Protein AF-A0A821L9V2-F1 (afdb_monomer_lite)

InterPro domains:
  IPR015943 WD40/YVTN repeat-like-containing domain superfamily [G3DSA:2.130.10.10] (1-122)
  IPR036322 WD40-repeat-containing domain superfamily [SSF50978] (2-119)
  IPR045162 Serine/threonine-protein kinase Vps15-like [PTHR17583] (13-121)

Secondary structure (DSSP, 8-state):
--EEEEEEE-SSS-EEEEEETTSEEEEEETT-SSS-TT--SEEEE--HHHH--EEEEEEEE-SS-EEEEEEETTSEEEEEETTSSSEEEEEE--GGG--EEEEEE-TTSS-EEEEETTS-B-

Sequence (122 aa):
SSIQGLAFTSDNGLNLASLSENGQLNIYDLNSPTTDIRESFYHFKMNVDDVGVPVDLKYFNTGSQDILALATSQGLIVGIDTRCSTPVFRFKNDLNHRLITALEVDELQSWLAVGTGSGFID

pLDDT: mean 88.08, std 8.48, range [55.16, 97.12]

Foldseek 3Di:
DAWQEWEFWPPPATKIWTAGQQQKIFIFGPPPPPPCSPDGPDIAGDRCVVFNGWHYWYWADPVPFTWIWTAHQQQWIWIDTRVDRDTPDIDGDDCVLPGFRDKDADNNRPDIWTQHPNRDID

Radius of gyration: 14.35 Å; chains: 1; bounding box: 33×24×45 Å

Structure (mmCIF, N/CA/C/O backbone):
data_AF-A0A821L9V2-F1
#
_entry.id   AF-A0A821L9V2-F1
#
loop_
_atom_site.group_PDB
_atom_site.id
_atom_site.type_symbol
_atom_site.label_atom_id
_atom_site.label_alt_id
_atom_site.label_comp_id
_atom_site.label_asym_id
_atom_site.label_entity_id
_atom_site.label_seq_id
_atom_site.pdbx_PDB_ins_code
_atom_site.Cartn_x
_atom_site.Cartn_y
_atom_site.Cartn_z
_atom_site.occupancy
_atom_site.B_iso_or_equiv
_atom_site.auth_seq_id
_atom_site.auth_comp_id
_atom_site.auth_asym_id
_atom_site.auth_atom_id
_atom_site.pdbx_PDB_model_num
ATOM 1 N N . SER A 1 1 ? 14.079 2.717 7.156 1.00 83.69 1 SER A N 1
ATOM 2 C CA . SER A 1 1 ? 13.639 2.364 5.790 1.00 83.69 1 SER A CA 1
ATOM 3 C C . SER A 1 1 ? 12.793 3.515 5.273 1.00 83.69 1 SER A C 1
ATOM 5 O O . SER A 1 1 ? 12.131 4.133 6.102 1.00 83.69 1 SER A O 1
ATOM 7 N N . SER A 1 2 ? 12.883 3.867 3.985 1.00 94.19 2 SER A N 1
ATOM 8 C CA . SER A 1 2 ? 12.102 4.976 3.415 1.00 94.19 2 SER A CA 1
ATOM 9 C C . SER A 1 2 ? 10.606 4.656 3.441 1.00 94.19 2 SER A C 1
ATOM 11 O O . SER A 1 2 ? 10.232 3.491 3.306 1.00 94.19 2 SER A O 1
ATOM 13 N N . ILE A 1 3 ? 9.755 5.667 3.613 1.00 95.81 3 ILE A N 1
ATOM 14 C CA . ILE A 1 3 ? 8.303 5.514 3.466 1.00 95.81 3 ILE A CA 1
ATOM 15 C C . ILE A 1 3 ? 7.963 5.607 1.978 1.00 95.81 3 ILE A C 1
ATOM 17 O O . ILE A 1 3 ? 8.420 6.527 1.306 1.00 95.81 3 ILE A O 1
ATOM 21 N N . GLN A 1 4 ? 7.207 4.630 1.483 1.00 95.62 4 GLN A N 1
ATOM 22 C CA . GLN A 1 4 ? 6.763 4.525 0.090 1.00 95.62 4 GLN A CA 1
ATOM 23 C C . GLN A 1 4 ? 5.289 4.912 -0.065 1.00 95.62 4 GLN A C 1
ATOM 25 O O . GLN A 1 4 ? 4.908 5.453 -1.092 1.00 95.62 4 GLN A O 1
ATOM 30 N N . GLY A 1 5 ? 4.466 4.692 0.965 1.00 95.69 5 GLY A N 1
ATOM 31 C CA . GLY A 1 5 ? 3.045 5.025 0.927 1.00 95.69 5 GLY A CA 1
ATOM 32 C C . GLY A 1 5 ? 2.520 5.531 2.265 1.00 95.69 5 GLY A C 1
ATOM 33 O O . GLY A 1 5 ? 2.971 5.098 3.329 1.00 95.69 5 GLY A O 1
ATOM 34 N N . LEU A 1 6 ? 1.556 6.446 2.193 1.00 96.12 6 LEU A N 1
ATOM 35 C CA . LEU A 1 6 ? 0.789 6.964 3.322 1.00 96.12 6 LEU A CA 1
ATOM 36 C C . LEU A 1 6 ? -0.683 7.024 2.925 1.00 96.12 6 LEU A C 1
ATOM 38 O O . LEU A 1 6 ? -1.005 7.525 1.851 1.00 96.12 6 LEU A O 1
ATOM 42 N N . ALA A 1 7 ? -1.569 6.557 3.798 1.00 94.75 7 ALA A N 1
ATOM 43 C CA . ALA A 1 7 ? -3.006 6.630 3.571 1.00 94.75 7 ALA A CA 1
ATOM 44 C C . ALA A 1 7 ? -3.738 6.898 4.886 1.00 94.75 7 ALA A C 1
ATOM 46 O O . ALA A 1 7 ? -3.420 6.292 5.909 1.00 94.75 7 ALA A O 1
ATOM 47 N N . PHE A 1 8 ? -4.726 7.791 4.864 1.00 92.69 8 PHE A N 1
ATOM 48 C CA . PHE A 1 8 ?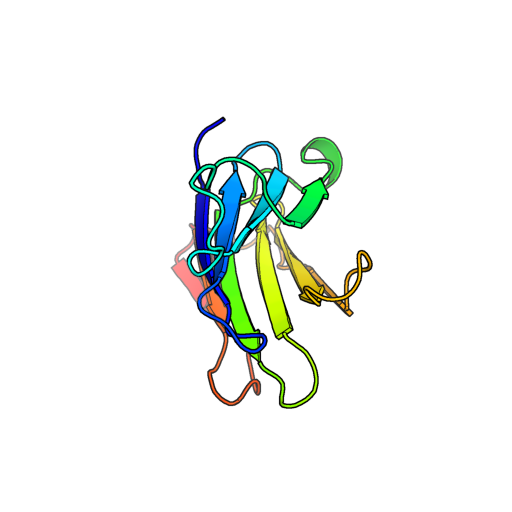 -5.684 7.872 5.963 1.00 92.69 8 PHE A CA 1
ATOM 49 C C . PHE A 1 8 ? -6.643 6.686 5.885 1.00 92.69 8 PHE A C 1
ATOM 51 O O . PHE A 1 8 ? -7.026 6.275 4.794 1.00 92.69 8 PHE A O 1
ATOM 58 N N . THR A 1 9 ? -7.032 6.156 7.040 1.00 88.88 9 THR A N 1
ATOM 59 C CA . THR A 1 9 ? -8.032 5.088 7.178 1.00 88.88 9 THR A CA 1
ATOM 60 C C . THR A 1 9 ? -9.118 5.558 8.142 1.00 88.88 9 THR A C 1
ATOM 62 O O . THR A 1 9 ? -8.827 6.374 9.021 1.00 88.88 9 THR A O 1
ATOM 65 N N . SER A 1 10 ? -10.360 5.102 7.966 1.00 76.00 10 SER A N 1
ATOM 66 C CA . SER A 1 10 ? -11.521 5.662 8.672 1.00 76.00 10 SER A CA 1
ATOM 67 C C . SER A 1 10 ? -12.304 4.662 9.525 1.00 76.00 10 SER A C 1
ATOM 69 O O . SER A 1 10 ? -13.513 4.835 9.678 1.00 76.00 10 SER A O 1
ATOM 71 N N . ASP A 1 11 ? -11.672 3.634 10.104 1.00 65.25 11 ASP A N 1
ATOM 72 C CA . ASP A 1 11 ? -12.378 2.733 11.028 1.00 65.25 11 ASP A CA 1
ATOM 73 C C . ASP A 1 11 ? -12.717 3.462 12.347 1.00 65.25 11 ASP A C 1
ATOM 75 O O . ASP A 1 11 ? -12.007 3.424 13.344 1.00 65.25 11 ASP A O 1
ATOM 79 N N . ASN A 1 12 ? -13.836 4.190 12.360 1.00 62.03 12 ASN A N 1
ATOM 80 C CA . ASN A 1 12 ? -14.349 4.912 13.531 1.00 62.03 12 ASN A CA 1
ATOM 81 C C . ASN A 1 12 ? -13.376 5.944 14.159 1.00 62.03 12 ASN A C 1
ATOM 83 O O . ASN A 1 12 ? -13.587 6.364 15.298 1.00 62.03 12 ASN A O 1
ATOM 87 N N . GLY A 1 13 ? -12.348 6.395 13.430 1.00 72.88 13 GLY A N 1
ATOM 88 C CA . GLY A 1 13 ? -11.318 7.316 13.918 1.00 72.88 13 GLY A CA 1
ATOM 89 C C . GLY A 1 13 ? -10.472 7.935 12.800 1.00 72.88 13 GLY A C 1
ATOM 90 O O . GLY A 1 13 ? -10.676 7.650 11.621 1.00 72.88 13 GLY A O 1
ATOM 91 N N . LEU A 1 14 ? -9.538 8.819 13.173 1.00 85.56 14 LEU A N 1
ATOM 92 C CA . LEU A 1 14 ? -8.537 9.381 12.266 1.00 85.56 14 LEU A CA 1
ATOM 93 C C . LEU A 1 14 ? -7.253 8.567 12.413 1.00 85.56 14 LEU A C 1
ATOM 95 O O . LEU A 1 14 ? -6.448 8.814 13.308 1.00 85.56 14 LEU A O 1
ATOM 99 N N . ASN A 1 15 ? -7.073 7.611 11.512 1.00 90.94 15 ASN A N 1
ATOM 100 C CA . ASN A 1 15 ? -5.947 6.692 11.545 1.00 90.94 15 ASN A CA 1
ATOM 101 C C . ASN A 1 15 ? -5.039 6.931 10.336 1.00 90.94 15 ASN A C 1
ATOM 103 O O . ASN A 1 15 ? -5.520 7.228 9.241 1.00 90.94 15 ASN A O 1
ATOM 107 N N . LEU A 1 16 ? -3.726 6.802 10.525 1.00 93.19 16 LEU A N 1
ATOM 108 C CA . LEU A 1 16 ? -2.730 6.953 9.464 1.00 93.19 16 LEU A CA 1
ATOM 109 C C . LEU A 1 16 ? -1.998 5.632 9.252 1.00 93.19 16 LEU A C 1
ATOM 111 O O . LEU A 1 16 ? -1.337 5.131 10.157 1.00 93.19 16 LEU A O 1
ATOM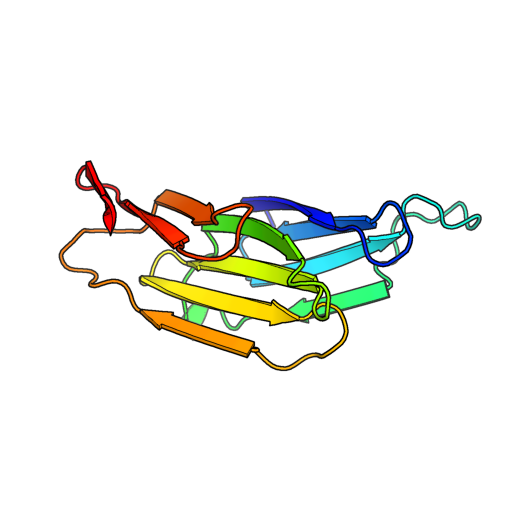 115 N N . ALA A 1 17 ? -2.085 5.089 8.045 1.00 95.00 17 ALA A N 1
ATOM 116 C CA . ALA A 1 17 ? -1.297 3.951 7.611 1.00 95.00 17 ALA A CA 1
ATOM 117 C C . ALA A 1 17 ? 0.009 4.424 6.964 1.00 95.00 17 ALA A C 1
ATOM 119 O O . ALA A 1 17 ? 0.013 5.379 6.182 1.00 95.00 17 ALA A O 1
ATOM 120 N N . SER A 1 18 ? 1.111 3.733 7.255 1.00 95.88 18 SER A N 1
ATOM 121 C CA . SER A 1 18 ? 2.394 3.926 6.582 1.00 95.88 18 SER A CA 1
ATOM 122 C C . SER A 1 18 ? 2.936 2.616 6.036 1.00 95.88 18 SER A C 1
ATOM 124 O O . SER A 1 18 ? 2.929 1.592 6.716 1.00 95.88 18 SER A O 1
ATOM 126 N N . LEU A 1 19 ? 3.431 2.660 4.802 1.00 97.12 19 LEU A N 1
ATOM 127 C CA . LEU A 1 19 ? 4.078 1.545 4.130 1.00 97.12 19 LEU A CA 1
ATOM 128 C C . LEU A 1 19 ? 5.517 1.930 3.827 1.00 97.12 19 LEU A C 1
ATOM 130 O O . LEU A 1 19 ? 5.775 2.911 3.133 1.00 97.12 19 LEU A O 1
ATOM 134 N N . SER A 1 20 ? 6.461 1.164 4.354 1.00 96.69 20 SER A N 1
ATOM 135 C CA . SER A 1 20 ? 7.887 1.397 4.130 1.00 96.69 20 SER A CA 1
ATOM 136 C C . SER A 1 20 ? 8.473 0.445 3.095 1.00 96.69 20 SER A C 1
ATOM 138 O O . SER A 1 20 ? 7.959 -0.647 2.872 1.00 96.69 20 SER A O 1
ATOM 140 N N . GLU A 1 21 ? 9.592 0.842 2.498 1.00 96.06 21 GLU A N 1
ATOM 141 C CA . GLU A 1 21 ? 10.301 0.123 1.433 1.00 96.06 21 GLU A CA 1
ATOM 142 C C . GLU A 1 21 ? 10.652 -1.323 1.802 1.00 96.06 21 GLU A C 1
ATOM 144 O O . GLU A 1 21 ? 10.669 -2.211 0.959 1.00 96.06 21 GLU A O 1
ATOM 149 N N . ASN A 1 22 ? 10.887 -1.588 3.088 1.00 96.12 22 ASN A N 1
ATOM 150 C CA . ASN A 1 22 ? 11.168 -2.935 3.567 1.00 96.12 22 ASN A CA 1
ATOM 151 C C . ASN A 1 22 ? 9.902 -3.814 3.686 1.00 96.12 22 ASN A C 1
ATOM 153 O O . ASN A 1 22 ? 9.991 -4.916 4.222 1.00 96.12 22 ASN A O 1
ATOM 157 N N . GLY A 1 23 ? 8.728 -3.336 3.270 1.00 95.00 23 GLY A N 1
ATOM 158 C CA . GLY A 1 23 ? 7.456 -4.058 3.324 1.00 95.00 23 GLY A CA 1
ATOM 159 C C . GLY A 1 23 ? 6.752 -4.026 4.678 1.00 95.00 23 GLY A C 1
ATOM 160 O O . GLY A 1 23 ? 5.853 -4.830 4.908 1.00 95.00 23 GLY A O 1
ATOM 161 N N . GLN A 1 24 ? 7.168 -3.154 5.598 1.00 95.44 24 GLN A N 1
ATOM 162 C CA . GLN A 1 24 ? 6.458 -2.944 6.859 1.00 95.44 24 GLN A CA 1
ATOM 163 C C . GLN A 1 24 ? 5.296 -1.969 6.655 1.00 95.44 24 GLN A C 1
ATOM 165 O O . GLN A 1 24 ? 5.525 -0.834 6.232 1.00 95.44 24 GLN A O 1
ATOM 170 N N . LEU A 1 25 ? 4.094 -2.433 6.991 1.00 94.94 25 LEU A N 1
ATOM 171 C CA . LEU A 1 25 ? 2.852 -1.678 7.070 1.00 94.94 25 LEU A CA 1
ATOM 172 C C . LEU A 1 25 ? 2.487 -1.479 8.544 1.00 94.94 25 LEU A C 1
ATOM 174 O O . LEU A 1 25 ? 2.336 -2.454 9.280 1.00 94.94 25 LEU A O 1
ATOM 178 N N . ASN A 1 26 ? 2.340 -0.229 8.966 1.00 94.19 26 ASN A N 1
ATOM 179 C CA . ASN A 1 26 ? 1.920 0.128 10.319 1.00 94.19 26 ASN A CA 1
ATOM 180 C C . ASN A 1 26 ? 0.690 1.040 10.253 1.00 94.19 26 ASN A C 1
ATOM 182 O O . ASN A 1 26 ? 0.592 1.845 9.328 1.00 94.19 26 ASN A O 1
ATOM 186 N N . ILE A 1 27 ? -0.205 0.959 11.241 1.00 92.94 27 ILE A N 1
ATOM 187 C CA . ILE A 1 27 ? -1.328 1.903 11.385 1.00 92.94 27 ILE A CA 1
ATOM 188 C C . ILE A 1 27 ? -1.264 2.568 12.757 1.00 92.94 27 ILE A C 1
ATOM 190 O O . ILE A 1 27 ? -1.109 1.893 13.777 1.00 92.94 27 ILE A O 1
ATOM 194 N N . TYR A 1 28 ? -1.363 3.893 12.758 1.00 91.31 28 TYR A N 1
ATOM 195 C CA . TYR A 1 28 ? -1.280 4.750 13.934 1.00 91.31 28 TYR A CA 1
ATOM 196 C C . TYR A 1 28 ? -2.633 5.403 14.192 1.00 91.31 28 TYR A C 1
ATOM 198 O O . TYR A 1 28 ? -3.236 5.947 13.264 1.00 91.31 28 TYR A O 1
ATOM 206 N N . ASP A 1 29 ? -3.071 5.383 15.449 1.00 88.50 29 ASP A N 1
ATOM 207 C CA . ASP A 1 29 ? -4.244 6.131 15.895 1.00 88.50 29 ASP A CA 1
ATOM 208 C C . ASP A 1 29 ? -3.832 7.563 16.238 1.00 88.50 29 ASP A C 1
ATOM 210 O O . ASP A 1 29 ? -3.087 7.796 17.193 1.00 88.50 29 ASP A O 1
ATOM 214 N N . LEU A 1 30 ? -4.287 8.529 15.433 1.00 86.38 30 LEU A N 1
ATOM 215 C CA . LEU A 1 30 ? -3.953 9.942 15.626 1.00 86.38 30 LEU A CA 1
ATOM 216 C C . LEU A 1 30 ? -4.843 10.628 16.669 1.00 86.38 30 LEU A C 1
ATOM 218 O O . LEU A 1 30 ? -4.534 11.744 17.085 1.00 86.38 30 LEU A O 1
ATOM 222 N N . ASN A 1 31 ? -5.927 9.980 17.095 1.00 81.56 31 ASN A N 1
ATOM 223 C CA . ASN A 1 31 ? -6.820 10.473 18.138 1.00 81.56 31 ASN A CA 1
ATOM 224 C C . ASN A 1 31 ? -6.488 9.892 19.517 1.00 81.56 31 ASN A C 1
ATOM 226 O O . ASN A 1 31 ? -7.115 10.296 20.502 1.00 81.56 31 ASN A O 1
ATOM 230 N N . SER A 1 32 ? -5.531 8.961 19.606 1.00 76.94 32 SER A N 1
ATOM 231 C CA . SER A 1 32 ? -5.175 8.342 20.877 1.00 76.94 32 SER A CA 1
ATOM 232 C C . SER A 1 32 ? -4.751 9.412 21.897 1.00 76.94 32 SER A C 1
ATOM 234 O O . SER A 1 32 ? -3.846 10.207 21.629 1.00 76.94 32 SER A O 1
ATOM 236 N N . PRO A 1 33 ? -5.364 9.444 23.097 1.00 69.50 33 PRO A N 1
ATOM 237 C CA . PRO A 1 33 ? -5.023 10.407 24.142 1.00 69.50 33 PRO A CA 1
ATOM 238 C C . PRO A 1 33 ? -3.636 10.150 24.749 1.00 69.50 33 PRO A C 1
ATOM 240 O O . PRO A 1 33 ? -3.141 10.965 25.531 1.00 69.50 33 PRO A O 1
ATOM 243 N N . THR A 1 34 ? -3.003 9.020 24.421 1.00 66.19 34 THR A N 1
ATOM 244 C CA . THR A 1 34 ? -1.616 8.749 24.787 1.00 66.19 34 THR A CA 1
ATOM 245 C C . THR A 1 34 ? -0.694 9.619 23.941 1.00 66.19 34 THR A C 1
ATOM 247 O O . THR A 1 34 ? -0.710 9.546 22.718 1.00 66.19 34 THR A O 1
ATOM 250 N N . THR A 1 35 ? 0.175 10.397 24.580 1.00 55.16 35 THR A N 1
ATOM 251 C CA . THR A 1 35 ? 1.154 11.277 23.919 1.00 55.16 35 THR A CA 1
ATOM 252 C C . THR A 1 35 ? 2.180 10.546 23.046 1.00 55.16 35 THR A C 1
ATOM 254 O O . THR A 1 35 ? 2.970 11.207 22.369 1.00 55.16 35 THR A O 1
ATOM 257 N N . ASP A 1 36 ? 2.196 9.210 23.054 1.00 65.75 36 ASP A N 1
ATOM 258 C CA . ASP A 1 36 ? 3.130 8.406 22.276 1.00 65.75 36 ASP A CA 1
ATOM 259 C C . ASP A 1 36 ? 2.501 7.877 20.979 1.00 65.75 36 ASP A C 1
ATOM 261 O O . ASP A 1 36 ? 2.160 6.708 20.839 1.00 65.75 36 ASP A O 1
ATOM 265 N N . ILE A 1 37 ? 2.403 8.760 19.985 1.00 65.62 37 ILE A N 1
ATOM 266 C CA . ILE A 1 37 ? 2.057 8.436 18.587 1.00 65.62 37 ILE A CA 1
ATOM 267 C C . ILE A 1 37 ? 3.034 7.446 17.914 1.00 65.62 37 ILE A C 1
ATOM 269 O O . ILE A 1 37 ? 2.897 7.156 16.726 1.00 65.62 37 ILE A O 1
ATOM 273 N N . ARG A 1 38 ? 4.069 6.963 18.618 1.00 67.62 38 ARG A N 1
ATOM 274 C CA . ARG A 1 38 ? 5.075 6.045 18.064 1.00 67.62 38 ARG A CA 1
ATOM 275 C C . ARG A 1 38 ? 4.620 4.591 18.057 1.00 67.62 38 ARG A C 1
ATOM 277 O O . ARG A 1 38 ? 5.191 3.811 17.294 1.00 67.62 38 ARG A O 1
ATOM 284 N N . GLU A 1 39 ? 3.625 4.220 18.860 1.00 80.38 39 GLU A N 1
ATOM 285 C CA . GLU A 1 39 ? 3.107 2.853 18.877 1.00 80.38 39 GLU A CA 1
ATOM 286 C C . GLU A 1 39 ? 1.973 2.688 17.860 1.00 80.38 39 GLU A C 1
ATOM 288 O O . GLU A 1 39 ? 0.895 3.265 17.981 1.00 80.38 39 GLU A O 1
ATOM 293 N N . SER A 1 40 ? 2.229 1.894 16.820 1.00 86.19 40 SER A N 1
ATOM 294 C CA . SER A 1 40 ? 1.193 1.467 15.882 1.00 86.19 40 SER A CA 1
ATOM 295 C C . SER A 1 40 ? 0.328 0.382 16.517 1.00 86.19 40 SER A C 1
ATOM 297 O O . SER A 1 40 ? 0.871 -0.598 17.030 1.00 86.19 40 SER A O 1
ATOM 299 N N . PHE A 1 41 ? -0.994 0.489 16.410 1.00 87.19 41 PHE A N 1
ATOM 300 C CA . PHE A 1 41 ? -1.904 -0.552 16.902 1.00 87.19 41 PHE A CA 1
ATOM 301 C C . PHE A 1 41 ? -2.014 -1.748 15.942 1.00 87.19 41 PHE A C 1
ATOM 303 O O . PHE A 1 41 ? -2.443 -2.829 16.340 1.00 87.19 41 PHE A O 1
ATOM 310 N N . TYR A 1 42 ? -1.606 -1.566 14.684 1.00 89.75 42 TYR A N 1
ATOM 311 C CA . TYR A 1 42 ? -1.558 -2.614 13.669 1.00 89.75 42 TYR A CA 1
ATOM 312 C C . TYR A 1 42 ? -0.163 -2.708 13.061 1.00 89.75 42 TYR A C 1
ATOM 314 O O . TYR A 1 42 ? 0.456 -1.688 12.746 1.00 89.75 42 TYR A O 1
ATOM 322 N N . HIS A 1 43 ? 0.295 -3.941 12.844 1.00 91.12 43 HIS A N 1
ATOM 323 C CA . HIS A 1 43 ? 1.570 -4.241 12.210 1.00 91.12 43 HIS A CA 1
ATOM 324 C C . HIS A 1 43 ? 1.434 -5.417 11.243 1.00 91.12 43 HIS A C 1
ATOM 326 O O . HIS A 1 43 ? 1.010 -6.509 11.623 1.00 91.12 43 HIS A O 1
ATOM 332 N N . PHE A 1 44 ? 1.869 -5.207 10.006 1.00 92.00 44 PHE A N 1
ATOM 333 C CA . PHE A 1 44 ? 1.975 -6.244 8.992 1.00 92.00 44 PHE A CA 1
ATOM 334 C C . PHE A 1 44 ? 3.319 -6.141 8.274 1.00 92.00 44 PHE A C 1
ATOM 336 O O . PHE A 1 44 ? 3.824 -5.050 8.002 1.00 92.00 44 PHE A O 1
ATOM 343 N N . LYS A 1 45 ? 3.914 -7.295 7.964 1.00 92.56 45 LYS A N 1
ATOM 344 C CA . LYS A 1 45 ? 5.225 -7.373 7.326 1.00 92.56 45 LYS A CA 1
ATOM 345 C C . LYS A 1 45 ? 5.180 -8.283 6.111 1.00 92.56 45 LYS A C 1
ATOM 347 O O . LYS A 1 45 ? 4.902 -9.473 6.219 1.00 92.56 45 LYS A O 1
ATOM 352 N N . MET A 1 46 ? 5.523 -7.713 4.966 1.00 91.56 46 MET A N 1
ATOM 353 C CA . MET A 1 46 ? 5.714 -8.450 3.724 1.00 91.56 46 MET A CA 1
ATOM 354 C C . MET A 1 46 ? 7.133 -8.990 3.624 1.00 91.56 46 MET A C 1
ATOM 356 O O . MET A 1 46 ? 8.086 -8.334 4.054 1.00 91.56 46 MET A O 1
ATOM 360 N N . ASN A 1 47 ? 7.272 -10.146 2.981 1.00 92.94 47 ASN A N 1
ATOM 361 C CA . ASN A 1 47 ? 8.568 -10.611 2.518 1.00 92.94 47 ASN A CA 1
ATOM 362 C C . ASN A 1 47 ? 8.893 -9.959 1.166 1.00 92.94 47 ASN A C 1
ATOM 364 O O . ASN A 1 47 ? 8.462 -10.441 0.120 1.00 92.94 47 ASN A O 1
ATOM 368 N N . VAL A 1 48 ? 9.615 -8.837 1.191 1.00 93.44 48 VAL A N 1
ATOM 369 C CA . VAL A 1 48 ? 9.976 -8.082 -0.024 1.00 93.44 48 VAL A CA 1
ATOM 370 C C . VAL A 1 48 ? 10.873 -8.866 -0.979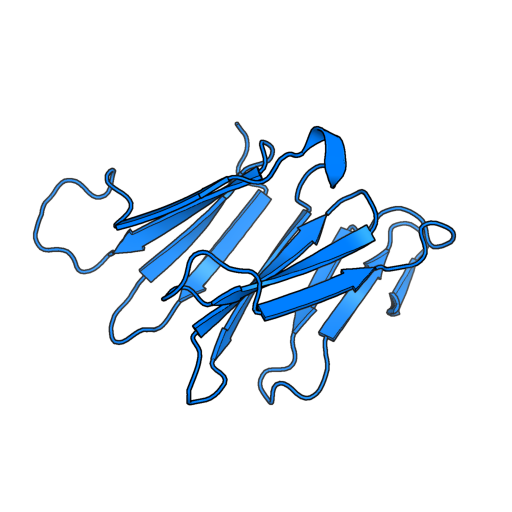 1.00 93.44 48 VAL A C 1
ATOM 372 O O . VAL A 1 48 ? 10.873 -8.567 -2.170 1.00 93.44 48 VAL A O 1
ATOM 375 N N . ASP A 1 49 ? 11.568 -9.897 -0.496 1.00 93.94 49 ASP A N 1
ATOM 376 C CA . ASP A 1 49 ? 12.358 -10.783 -1.355 1.00 93.94 49 ASP A CA 1
ATOM 377 C C . ASP A 1 49 ? 11.450 -11.630 -2.265 1.00 93.94 49 ASP A C 1
ATOM 379 O O . ASP A 1 49 ? 11.811 -11.925 -3.404 1.00 93.94 49 ASP A O 1
ATOM 383 N N . ASP A 1 50 ? 10.236 -11.952 -1.803 1.00 91.06 50 ASP A N 1
ATOM 384 C CA . ASP A 1 50 ? 9.260 -12.730 -2.572 1.00 91.06 50 ASP A CA 1
ATOM 385 C C . ASP A 1 50 ? 8.447 -11.839 -3.517 1.00 91.06 50 ASP A C 1
ATOM 387 O O . ASP A 1 50 ? 8.176 -12.202 -4.663 1.00 91.06 50 ASP A O 1
ATOM 391 N N . VAL A 1 51 ? 8.013 -10.674 -3.024 1.00 89.75 51 VAL A N 1
ATOM 392 C CA . VAL A 1 51 ? 6.989 -9.857 -3.696 1.00 89.75 51 VAL A CA 1
ATOM 393 C C . VAL A 1 51 ? 7.515 -8.550 -4.268 1.00 89.75 51 VAL A C 1
ATOM 395 O O . VAL A 1 51 ? 6.765 -7.848 -4.934 1.00 89.75 51 VAL A O 1
ATOM 398 N N . GLY A 1 52 ? 8.784 -8.216 -4.059 1.00 92.50 52 GLY A N 1
ATOM 399 C CA . GLY A 1 52 ? 9.351 -6.926 -4.430 1.00 92.50 52 GLY A CA 1
ATOM 400 C C . GLY A 1 52 ? 9.061 -5.816 -3.422 1.00 92.50 52 GLY A C 1
ATOM 401 O O . GLY A 1 52 ? 8.333 -5.975 -2.439 1.00 92.50 52 GLY A O 1
ATOM 402 N N . VAL A 1 53 ? 9.659 -4.662 -3.697 1.00 94.38 53 VAL A N 1
ATOM 403 C CA . VAL A 1 53 ? 9.542 -3.455 -2.876 1.00 94.38 53 VAL A CA 1
ATOM 404 C C . VAL A 1 53 ? 8.158 -2.836 -3.090 1.00 94.38 53 VAL A C 1
ATOM 406 O O . VAL A 1 53 ? 7.695 -2.798 -4.233 1.00 94.38 53 VAL A O 1
ATOM 409 N N . PRO A 1 54 ? 7.474 -2.351 -2.042 1.00 95.62 54 PRO A N 1
ATOM 410 C CA . PRO A 1 54 ? 6.202 -1.667 -2.213 1.00 95.62 54 PRO A CA 1
ATOM 411 C C . PRO A 1 54 ? 6.388 -0.322 -2.909 1.00 95.62 54 PRO A C 1
ATOM 413 O O . PRO A 1 54 ? 7.385 0.361 -2.687 1.00 95.62 54 PRO A O 1
ATOM 416 N N . VAL A 1 55 ? 5.412 0.057 -3.723 1.00 95.31 55 VAL A N 1
ATOM 417 C CA . VAL A 1 55 ? 5.473 1.258 -4.565 1.00 95.31 55 VAL A CA 1
ATOM 418 C C . VAL A 1 55 ? 4.422 2.282 -4.160 1.00 95.31 55 VAL A C 1
ATOM 420 O O . VAL A 1 55 ? 4.707 3.471 -4.168 1.00 95.31 55 VAL A O 1
ATOM 423 N N . ASP A 1 56 ? 3.222 1.830 -3.799 1.00 95.31 56 ASP A N 1
ATOM 424 C CA . ASP A 1 56 ? 2.100 2.716 -3.496 1.00 95.31 56 ASP A CA 1
ATOM 425 C C . ASP A 1 56 ? 1.151 2.064 -2.479 1.00 95.31 56 ASP A C 1
ATOM 427 O O . ASP A 1 56 ? 1.156 0.838 -2.310 1.00 95.31 56 ASP A O 1
ATOM 431 N N . LEU A 1 57 ? 0.357 2.889 -1.797 1.00 96.69 57 LEU A N 1
ATOM 432 C CA . LEU A 1 57 ? -0.622 2.497 -0.788 1.00 96.69 57 LEU A CA 1
ATOM 433 C C . LEU A 1 57 ? -1.894 3.334 -0.942 1.00 96.69 57 LEU A C 1
ATOM 435 O O . LEU A 1 57 ? -1.861 4.559 -0.839 1.00 96.69 57 LEU A O 1
ATOM 439 N N . LYS A 1 58 ? -3.031 2.659 -1.088 1.00 95.75 58 LYS A N 1
ATOM 440 C CA . LYS A 1 58 ? -4.360 3.263 -1.171 1.00 95.75 58 LYS A CA 1
ATOM 441 C C . LYS A 1 58 ? -5.287 2.668 -0.135 1.00 95.75 58 LYS A C 1
ATOM 443 O O . LYS A 1 58 ? -5.203 1.486 0.184 1.00 95.75 58 LYS A O 1
ATOM 448 N N . TYR A 1 59 ? -6.179 3.499 0.377 1.00 93.94 59 TYR A N 1
ATOM 449 C CA . TYR A 1 59 ? -7.229 3.087 1.292 1.00 93.94 59 TYR A CA 1
ATOM 450 C C . TYR A 1 59 ? -8.588 3.202 0.612 1.00 93.94 59 TYR A C 1
ATOM 452 O O . TYR A 1 59 ? -8.836 4.168 -0.107 1.00 93.94 59 TYR A O 1
ATOM 460 N N . PHE A 1 60 ? -9.472 2.246 0.883 1.00 91.50 60 PHE A N 1
ATOM 461 C CA . PHE A 1 60 ? -10.889 2.340 0.556 1.00 91.50 60 PHE A CA 1
ATOM 462 C C . PHE A 1 60 ? -11.733 1.514 1.536 1.00 91.50 60 PHE A C 1
ATOM 464 O O . PHE A 1 60 ? -11.246 0.566 2.153 1.00 91.50 60 PHE A O 1
ATOM 471 N N . ASN A 1 61 ? -13.015 1.859 1.673 1.00 88.44 61 ASN A N 1
ATOM 472 C CA . ASN A 1 61 ? -13.934 1.217 2.616 1.00 88.44 61 ASN A CA 1
ATOM 473 C C . ASN A 1 61 ? -15.134 0.597 1.898 1.00 88.44 61 ASN A C 1
ATOM 475 O O . ASN A 1 61 ? -15.929 1.323 1.316 1.00 88.44 61 ASN A O 1
ATOM 479 N N . THR A 1 62 ? -15.342 -0.715 2.014 1.00 84.75 62 THR A N 1
ATOM 480 C CA . THR A 1 62 ? -16.429 -1.432 1.321 1.00 84.75 62 THR A CA 1
ATOM 481 C C . THR A 1 62 ? -17.801 -1.364 1.991 1.00 84.75 62 THR A C 1
ATOM 483 O O . THR A 1 62 ? -18.672 -2.203 1.757 1.00 84.75 62 THR A O 1
ATOM 486 N N . GLY A 1 63 ? -17.991 -0.436 2.928 1.00 84.25 63 GLY A N 1
ATOM 487 C CA . GLY A 1 63 ? -19.112 -0.398 3.869 1.00 84.25 63 GLY A CA 1
ATOM 488 C C . GLY A 1 63 ? -19.038 -1.476 4.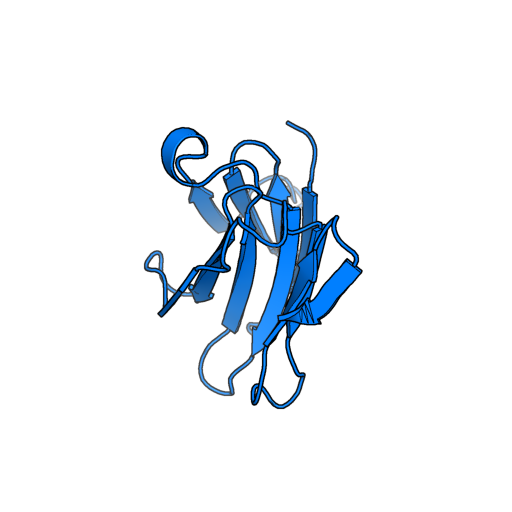956 1.00 84.25 63 GLY A C 1
ATOM 489 O O . GLY A 1 63 ? -19.601 -1.308 6.034 1.00 84.25 63 GLY A O 1
ATOM 490 N N . SER A 1 64 ? -18.326 -2.575 4.697 1.00 84.06 64 SER A N 1
ATOM 491 C CA . SER A 1 64 ? -18.140 -3.683 5.636 1.00 84.06 64 SER A CA 1
ATOM 492 C C . SER A 1 64 ? -16.681 -4.012 5.921 1.00 84.06 64 SER A C 1
ATOM 494 O O . SER A 1 64 ? -16.441 -4.761 6.866 1.00 84.06 64 SER A O 1
ATOM 496 N N . GLN A 1 65 ? -15.726 -3.494 5.140 1.00 86.81 65 GLN A N 1
ATOM 497 C CA . GLN A 1 65 ? -14.288 -3.737 5.278 1.00 86.81 65 GLN A CA 1
ATOM 498 C C . GLN A 1 65 ? -13.492 -2.462 5.037 1.00 86.81 65 GLN A C 1
ATOM 500 O O . GLN A 1 65 ? -13.795 -1.705 4.121 1.00 86.81 65 GLN A O 1
ATOM 505 N N . ASP A 1 66 ? -12.448 -2.271 5.832 1.00 89.62 66 ASP A N 1
ATOM 506 C CA . ASP A 1 66 ? -11.474 -1.197 5.688 1.00 89.62 66 ASP A CA 1
ATOM 507 C C . ASP A 1 66 ? -10.240 -1.776 5.017 1.00 89.62 66 ASP A C 1
ATOM 509 O O . ASP A 1 66 ? -9.527 -2.566 5.629 1.00 89.62 66 ASP A O 1
ATOM 513 N N . ILE A 1 67 ? -10.013 -1.452 3.745 1.00 92.31 67 ILE A N 1
ATOM 514 C CA . ILE A 1 67 ? -8.988 -2.110 2.937 1.00 92.31 67 ILE A CA 1
ATOM 515 C C . ILE A 1 67 ? -7.849 -1.147 2.633 1.00 92.31 67 ILE A C 1
ATOM 517 O O . ILE A 1 67 ? -8.046 -0.055 2.106 1.00 92.31 67 ILE A O 1
ATOM 521 N N . LEU A 1 68 ? -6.635 -1.609 2.913 1.00 94.44 68 LEU A N 1
ATOM 522 C CA . LEU A 1 68 ? -5.394 -1.046 2.410 1.00 94.44 68 LEU A CA 1
ATOM 523 C C . LEU A 1 68 ? -4.932 -1.872 1.210 1.00 94.44 68 LEU A C 1
ATOM 525 O O . LEU A 1 68 ? -4.545 -3.033 1.355 1.00 94.44 68 LEU A O 1
ATOM 529 N N . ALA A 1 69 ? -4.986 -1.276 0.024 1.00 95.31 69 ALA A N 1
ATOM 530 C CA . ALA A 1 69 ? -4.427 -1.841 -1.192 1.00 95.31 69 ALA A CA 1
ATOM 531 C C . ALA A 1 69 ? -3.020 -1.306 -1.428 1.00 95.31 69 ALA A C 1
ATOM 533 O O . ALA A 1 69 ? -2.784 -0.102 -1.387 1.00 95.31 69 ALA A O 1
ATOM 534 N N . LEU A 1 70 ? -2.086 -2.205 -1.703 1.00 95.69 70 LEU A N 1
ATOM 535 C CA . LEU A 1 70 ? -0.712 -1.859 -2.036 1.00 95.69 70 LEU A CA 1
ATOM 536 C C . LEU A 1 70 ? -0.280 -2.564 -3.310 1.00 95.69 70 LEU A C 1
ATOM 538 O O . LEU A 1 70 ? -0.725 -3.678 -3.594 1.00 95.69 70 LEU A O 1
ATOM 542 N N . ALA A 1 71 ? 0.623 -1.925 -4.041 1.00 96.00 71 ALA A N 1
ATOM 543 C CA . ALA A 1 71 ? 1.282 -2.502 -5.202 1.00 96.00 71 ALA A CA 1
ATOM 544 C C . ALA A 1 71 ? 2.786 -2.635 -4.955 1.00 96.00 71 ALA A C 1
ATOM 546 O O . ALA A 1 71 ? 3.376 -1.857 -4.199 1.00 96.00 71 ALA A O 1
ATOM 547 N N . THR A 1 72 ? 3.416 -3.611 -5.600 1.00 94.88 72 THR A N 1
ATOM 548 C CA . THR A 1 72 ? 4.855 -3.857 -5.500 1.00 94.88 72 THR A CA 1
ATOM 549 C C . THR A 1 72 ? 5.550 -3.761 -6.852 1.00 94.88 72 THR A C 1
ATOM 551 O O . THR A 1 72 ? 4.941 -3.897 -7.915 1.00 94.88 72 THR A O 1
ATOM 554 N N . SER A 1 73 ? 6.870 -3.598 -6.816 1.00 91.94 73 SER A N 1
ATOM 555 C CA . SER A 1 73 ? 7.705 -3.541 -8.012 1.00 91.94 73 SER A CA 1
ATOM 556 C C . SER A 1 73 ? 7.692 -4.841 -8.826 1.00 91.94 73 SER A C 1
ATOM 558 O O . SER A 1 73 ? 7.941 -4.794 -10.026 1.00 91.94 73 SER A O 1
ATOM 560 N N . GLN A 1 74 ? 7.347 -5.990 -8.227 1.00 91.19 74 GLN A N 1
ATOM 561 C CA . GLN A 1 74 ? 7.172 -7.259 -8.951 1.00 91.19 74 GLN A CA 1
ATOM 562 C C . GLN A 1 74 ? 5.726 -7.525 -9.402 1.00 91.19 74 GLN A C 1
ATOM 564 O O . GLN A 1 74 ? 5.349 -8.672 -9.656 1.00 91.19 74 GLN A O 1
ATOM 569 N N . GLY A 1 75 ? 4.916 -6.475 -9.541 1.00 91.31 75 GLY A N 1
ATOM 570 C CA . GLY A 1 75 ? 3.591 -6.574 -10.150 1.00 91.31 75 GLY A CA 1
ATOM 571 C C . GLY A 1 75 ? 2.525 -7.156 -9.224 1.00 91.31 75 GLY A C 1
ATOM 572 O O . GLY A 1 75 ? 1.405 -7.393 -9.670 1.00 91.31 75 GLY A O 1
ATOM 573 N N . LEU A 1 76 ? 2.841 -7.416 -7.950 1.00 93.94 76 LEU A N 1
ATOM 574 C CA . LEU A 1 76 ? 1.855 -7.906 -6.995 1.00 93.94 76 LEU A CA 1
ATOM 575 C C . LEU A 1 76 ? 1.011 -6.736 -6.490 1.00 93.94 76 LEU A C 1
ATOM 577 O O . LEU A 1 76 ? 1.549 -5.725 -6.047 1.00 93.94 76 LEU A O 1
ATOM 581 N N . ILE A 1 77 ? -0.305 -6.917 -6.498 1.00 95.31 77 ILE A N 1
ATOM 582 C CA . ILE A 1 77 ? -1.267 -5.999 -5.890 1.00 95.31 77 ILE A CA 1
ATOM 583 C C . ILE A 1 77 ? -1.998 -6.777 -4.798 1.00 95.31 77 ILE A C 1
ATOM 585 O O . ILE A 1 77 ? -2.519 -7.864 -5.053 1.00 95.31 77 ILE A O 1
ATOM 589 N N . VAL A 1 78 ? -2.019 -6.259 -3.573 1.00 94.00 78 VAL A N 1
ATOM 590 C CA . VAL A 1 78 ? -2.595 -6.945 -2.407 1.00 94.00 78 VAL A CA 1
ATOM 591 C C . VAL A 1 78 ? -3.545 -6.015 -1.680 1.00 94.00 78 VAL A C 1
ATOM 593 O O . VAL A 1 78 ? -3.174 -4.884 -1.389 1.00 94.00 78 VAL A O 1
ATOM 596 N N . GLY A 1 79 ? -4.732 -6.514 -1.343 1.00 93.94 79 GLY A N 1
ATOM 597 C CA . GLY A 1 79 ? -5.657 -5.855 -0.424 1.00 93.94 79 GLY A CA 1
ATOM 598 C C . GLY A 1 79 ? -5.601 -6.489 0.956 1.00 93.94 79 GLY A C 1
ATOM 599 O O . GLY A 1 79 ? -5.709 -7.712 1.078 1.00 93.94 79 GLY A O 1
ATOM 600 N N . ILE A 1 80 ? -5.449 -5.670 1.990 1.00 92.62 80 ILE A N 1
ATOM 601 C CA . ILE A 1 80 ? -5.395 -6.083 3.393 1.00 92.62 80 ILE A CA 1
ATOM 602 C C . ILE A 1 80 ? -6.541 -5.397 4.129 1.00 92.62 80 ILE A C 1
ATOM 604 O O . ILE A 1 80 ? -6.620 -4.173 4.111 1.00 92.62 80 ILE A O 1
ATOM 608 N N . ASP A 1 81 ? -7.414 -6.171 4.772 1.00 90.56 81 ASP A N 1
ATOM 609 C CA . ASP A 1 81 ? -8.420 -5.613 5.681 1.00 90.56 81 ASP A CA 1
ATOM 610 C C . ASP A 1 81 ? -7.721 -5.212 6.984 1.00 90.56 81 ASP A C 1
ATOM 612 O O . ASP A 1 81 ? -7.025 -6.028 7.579 1.00 90.56 81 ASP A O 1
ATOM 616 N N . THR A 1 82 ? -7.876 -3.976 7.450 1.00 87.19 82 THR A N 1
ATOM 617 C CA . THR A 1 82 ? -7.178 -3.472 8.648 1.00 87.19 82 THR A CA 1
ATOM 618 C C . THR A 1 82 ? -7.558 -4.218 9.927 1.00 87.19 82 THR A C 1
ATOM 620 O O . THR A 1 82 ? -6.836 -4.162 10.922 1.00 87.19 82 THR A O 1
ATOM 623 N N . ARG A 1 83 ? -8.668 -4.959 9.911 1.00 83.75 83 ARG A N 1
ATOM 624 C CA . ARG A 1 83 ? -9.191 -5.695 11.066 1.00 83.75 83 ARG A CA 1
ATOM 625 C C . ARG A 1 83 ? -8.700 -7.138 11.108 1.00 83.75 83 ARG A C 1
ATOM 627 O O . ARG A 1 83 ? -8.906 -7.817 12.114 1.00 83.75 83 ARG A O 1
ATOM 634 N N . CYS A 1 84 ? -8.062 -7.632 10.044 1.00 80.75 84 CYS A N 1
ATOM 635 C CA . CYS A 1 84 ? -7.470 -8.964 10.022 1.00 80.75 84 CYS A CA 1
ATOM 636 C C . CYS A 1 84 ? -6.072 -8.974 9.386 1.00 80.75 84 CYS A C 1
ATOM 638 O O . CYS A 1 84 ? -5.663 -8.107 8.626 1.00 80.75 84 CYS A O 1
ATOM 640 N N . SER A 1 85 ? -5.266 -9.968 9.734 1.00 72.31 85 SER A N 1
ATOM 641 C CA . SER A 1 85 ? -3.887 -10.085 9.242 1.00 72.31 85 SER A CA 1
ATOM 642 C C . SER A 1 85 ? -3.780 -10.869 7.928 1.00 72.31 85 SER A C 1
ATOM 644 O O . SER A 1 85 ? -2.678 -11.153 7.456 1.00 72.31 85 SER A O 1
ATOM 646 N N . THR A 1 86 ? -4.913 -11.234 7.324 1.00 83.25 86 THR A N 1
ATOM 647 C CA . THR A 1 86 ? -4.972 -12.036 6.099 1.00 83.25 86 THR A CA 1
ATOM 648 C C . THR A 1 86 ? -5.325 -11.178 4.886 1.00 83.25 86 THR A C 1
ATOM 650 O O . THR A 1 86 ? -6.310 -10.442 4.945 1.00 83.25 86 THR A O 1
ATOM 653 N N . PRO A 1 87 ? -4.596 -11.309 3.763 1.00 88.81 87 PRO A N 1
ATOM 654 C CA . PRO A 1 87 ? -4.970 -10.651 2.517 1.00 88.81 87 PRO A CA 1
ATOM 655 C C . PRO A 1 87 ? -6.383 -11.034 2.062 1.00 88.81 87 PRO A C 1
ATOM 657 O O . PRO A 1 87 ? -6.716 -12.218 2.019 1.00 88.81 87 PRO A O 1
ATOM 660 N N . VAL A 1 88 ? -7.180 -10.039 1.676 1.00 91.25 88 VAL A N 1
ATOM 661 C CA . VAL A 1 88 ? -8.547 -10.218 1.157 1.00 91.25 88 VAL A CA 1
ATOM 662 C C . VAL A 1 88 ? -8.520 -10.559 -0.328 1.00 91.25 88 VAL A C 1
ATOM 664 O O . VAL A 1 88 ? -9.299 -11.384 -0.799 1.00 91.25 88 VAL A O 1
ATOM 667 N N . PHE A 1 89 ? -7.593 -9.952 -1.070 1.00 91.88 89 PHE A N 1
ATOM 668 C CA . PHE A 1 89 ? -7.360 -10.260 -2.474 1.00 91.88 89 PHE A CA 1
ATOM 669 C C . PHE A 1 89 ? -5.885 -10.132 -2.839 1.00 91.88 89 PHE A C 1
ATOM 671 O O . PHE A 1 89 ? -5.097 -9.460 -2.164 1.00 91.88 89 PHE A O 1
ATOM 678 N N . ARG A 1 90 ? -5.529 -10.783 -3.948 1.00 93.56 90 ARG A N 1
ATOM 679 C CA . ARG A 1 90 ? -4.221 -10.692 -4.590 1.00 93.56 90 ARG A CA 1
ATOM 680 C C . ARG A 1 90 ? -4.401 -10.695 -6.101 1.00 93.56 90 ARG A C 1
ATOM 682 O O . ARG A 1 90 ? -4.982 -11.634 -6.638 1.00 93.56 90 ARG A O 1
ATOM 689 N N . PHE A 1 91 ? -3.858 -9.686 -6.767 1.00 92.69 91 PHE A N 1
ATOM 690 C CA . PHE A 1 91 ? -3.764 -9.615 -8.222 1.00 92.69 91 PHE A CA 1
ATOM 691 C C . PHE A 1 91 ? -2.302 -9.565 -8.650 1.00 92.69 91 PHE A C 1
ATOM 693 O O . PHE A 1 91 ? -1.416 -9.239 -7.857 1.00 92.69 91 PHE A O 1
ATOM 700 N N . LYS A 1 92 ? -2.051 -9.914 -9.910 1.00 90.81 92 LYS A N 1
ATOM 701 C CA . LYS A 1 92 ? -0.719 -9.876 -10.500 1.00 90.81 92 LYS A CA 1
ATOM 702 C C . LYS A 1 92 ? -0.792 -9.186 -11.855 1.00 90.81 92 LYS A C 1
ATOM 704 O O . LYS A 1 92 ? -1.429 -9.710 -12.762 1.00 90.81 92 LYS A O 1
ATOM 709 N N . ASN A 1 93 ? -0.132 -8.042 -11.961 1.00 87.75 93 ASN A N 1
ATOM 710 C CA . ASN A 1 93 ? 0.099 -7.340 -13.215 1.00 87.75 93 ASN A CA 1
ATOM 711 C C . ASN A 1 93 ? 1.204 -8.049 -14.013 1.00 87.75 93 ASN A C 1
ATOM 713 O O . ASN A 1 93 ? 2.153 -8.597 -13.436 1.00 87.75 93 ASN A O 1
ATOM 717 N N . ASP A 1 94 ? 1.070 -8.064 -15.339 1.00 83.38 94 ASP A N 1
ATOM 718 C CA . ASP A 1 94 ? 2.089 -8.638 -16.213 1.00 83.38 94 ASP A CA 1
ATOM 719 C C . ASP A 1 94 ? 3.335 -7.740 -16.251 1.00 83.38 94 ASP A C 1
ATOM 721 O O . ASP A 1 94 ? 3.309 -6.606 -16.729 1.00 83.38 94 ASP A O 1
ATOM 725 N N . LEU A 1 95 ? 4.467 -8.290 -15.804 1.00 78.94 95 LEU A N 1
ATOM 726 C CA . LEU A 1 95 ? 5.763 -7.611 -15.782 1.00 78.94 95 LEU A CA 1
ATOM 727 C C . LEU A 1 95 ? 6.274 -7.208 -17.170 1.00 78.94 95 LEU A C 1
ATOM 729 O O . LEU A 1 95 ? 7.172 -6.367 -17.267 1.00 78.94 95 LEU A O 1
ATOM 733 N N . ASN A 1 96 ? 5.701 -7.752 -18.248 1.00 82.69 96 ASN A N 1
ATOM 734 C CA . ASN A 1 96 ? 5.960 -7.278 -19.607 1.00 82.69 96 ASN A CA 1
ATOM 735 C C . ASN A 1 96 ? 5.636 -5.782 -19.774 1.00 82.69 96 ASN A C 1
ATOM 737 O O . ASN A 1 96 ? 6.248 -5.110 -20.606 1.00 82.69 96 ASN A O 1
ATOM 741 N N . HIS A 1 97 ? 4.744 -5.230 -18.945 1.00 76.50 97 HIS A N 1
ATOM 742 C CA . HIS A 1 97 ? 4.397 -3.808 -18.933 1.00 76.50 97 HIS A CA 1
ATOM 743 C C . HIS A 1 97 ? 5.388 -2.944 -18.129 1.00 76.50 97 HIS A C 1
ATOM 745 O O . HIS A 1 97 ? 5.187 -1.737 -17.995 1.00 76.50 97 HIS A O 1
ATOM 751 N N . ARG A 1 98 ? 6.521 -3.516 -17.690 1.00 83.44 98 ARG A N 1
ATOM 752 C CA . ARG A 1 98 ? 7.504 -2.935 -16.755 1.00 83.44 98 ARG A CA 1
ATOM 753 C C . ARG A 1 98 ? 6.946 -2.798 -15.333 1.00 83.44 98 ARG A C 1
ATOM 755 O O . ARG A 1 98 ? 5.862 -3.265 -15.021 1.00 83.44 98 ARG A O 1
ATOM 762 N N . LEU A 1 99 ? 7.750 -2.208 -14.450 1.00 88.25 99 LEU A N 1
ATOM 763 C CA . LEU A 1 99 ? 7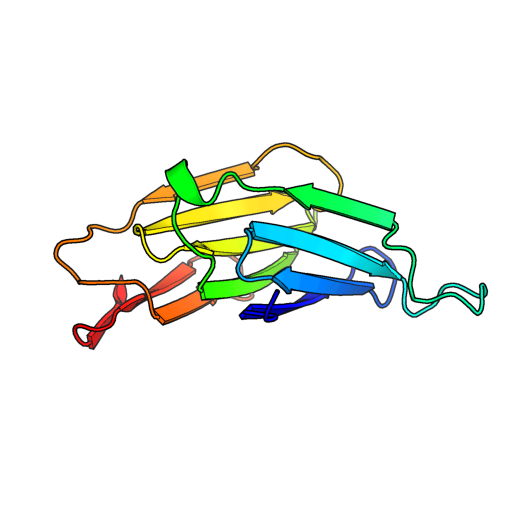.429 -2.040 -13.033 1.00 88.25 99 LEU A CA 1
ATOM 764 C C . LEU A 1 99 ? 6.170 -1.182 -12.859 1.00 88.25 99 LEU A C 1
ATOM 766 O O . LEU A 1 99 ? 6.029 -0.158 -13.538 1.00 88.25 99 LEU A O 1
ATOM 770 N N . ILE A 1 100 ? 5.314 -1.559 -11.907 1.00 91.25 100 ILE A N 1
ATOM 771 C CA . ILE A 1 100 ? 4.261 -0.675 -11.398 1.00 91.25 100 ILE A CA 1
ATOM 772 C C . ILE A 1 100 ? 4.929 0.549 -10.761 1.00 91.25 100 ILE A C 1
ATOM 774 O O . ILE A 1 100 ? 5.918 0.417 -10.039 1.00 91.25 100 ILE A O 1
ATOM 778 N N . THR A 1 101 ? 4.388 1.734 -11.035 1.00 91.31 101 THR A N 1
ATOM 779 C CA . THR A 1 101 ? 4.845 3.023 -10.492 1.00 91.31 101 THR A CA 1
ATOM 780 C C . THR A 1 101 ? 3.760 3.775 -9.726 1.00 91.31 101 THR A C 1
ATOM 782 O O . THR A 1 101 ? 4.088 4.694 -8.986 1.00 91.31 101 THR A O 1
ATOM 785 N N . ALA A 1 102 ? 2.487 3.421 -9.919 1.00 91.81 102 ALA A N 1
ATOM 786 C CA . ALA A 1 102 ? 1.350 4.017 -9.223 1.00 91.81 102 ALA A CA 1
ATOM 787 C C . ALA A 1 102 ? 0.186 3.021 -9.157 1.00 91.81 102 ALA A C 1
ATOM 789 O O . ALA A 1 102 ? 0.035 2.191 -10.056 1.00 91.81 102 ALA A O 1
ATOM 790 N N . LEU A 1 103 ? -0.641 3.138 -8.124 1.00 95.12 103 LEU A N 1
ATOM 791 C CA . LEU A 1 103 ? -1.889 2.404 -7.934 1.00 95.12 103 LEU A CA 1
ATOM 792 C C . LEU A 1 103 ? -3.003 3.425 -7.706 1.00 95.12 103 LEU A C 1
ATOM 794 O O . LEU A 1 103 ? -2.787 4.417 -7.028 1.00 95.12 103 LEU A O 1
ATOM 798 N N . GLU A 1 104 ? -4.203 3.185 -8.213 1.00 94.62 104 GLU A N 1
ATOM 799 C CA . GLU A 1 104 ? -5.391 3.932 -7.802 1.00 94.62 104 GLU A CA 1
ATOM 800 C C . GLU A 1 104 ? -6.572 2.981 -7.645 1.00 94.62 104 GLU A C 1
ATOM 802 O O . GLU A 1 104 ? -6.659 1.966 -8.341 1.00 94.62 104 GLU A O 1
ATOM 807 N N . VAL A 1 105 ? -7.467 3.296 -6.711 1.00 92.69 105 VAL A N 1
ATOM 808 C CA . VAL A 1 105 ? -8.685 2.518 -6.476 1.00 92.69 105 VAL A CA 1
ATOM 809 C C . VAL A 1 105 ? -9.893 3.426 -6.633 1.00 92.69 105 VAL A C 1
ATOM 811 O O . VAL A 1 105 ? -9.898 4.557 -6.156 1.00 92.69 105 VAL A O 1
ATOM 814 N N . ASP A 1 106 ? -10.919 2.915 -7.300 1.00 89.00 106 ASP A N 1
ATOM 815 C CA . ASP A 1 106 ? -12.201 3.586 -7.435 1.00 89.00 106 ASP A CA 1
ATOM 816 C C . ASP A 1 106 ? -12.861 3.832 -6.075 1.00 89.00 106 ASP A C 1
ATOM 818 O O . ASP A 1 106 ? -12.987 2.915 -5.260 1.00 89.00 106 ASP A O 1
ATOM 822 N N . GLU A 1 107 ? -13.381 5.039 -5.855 1.00 74.81 107 GLU A N 1
ATOM 823 C CA . GLU A 1 107 ? -14.114 5.375 -4.627 1.00 74.81 107 GLU A CA 1
ATOM 824 C C . GLU A 1 107 ? -15.396 4.535 -4.480 1.00 74.81 107 GLU A C 1
ATOM 826 O O . GLU A 1 107 ? -15.799 4.193 -3.365 1.00 74.81 107 GLU A O 1
ATOM 831 N N . LEU A 1 108 ? -16.006 4.145 -5.610 1.00 79.62 108 LEU A N 1
ATOM 832 C CA . LEU A 1 108 ? -17.158 3.237 -5.662 1.00 79.62 108 LEU A CA 1
ATOM 833 C C . LEU A 1 108 ? -16.755 1.751 -5.674 1.00 79.62 108 LEU A C 1
ATOM 835 O O . LEU A 1 108 ? -17.627 0.887 -5.756 1.00 79.62 108 LEU A O 1
ATOM 839 N N . GLN A 1 109 ? -15.455 1.453 -5.569 1.00 79.25 109 GLN A N 1
ATOM 840 C CA . GLN A 1 109 ? -14.866 0.111 -5.455 1.00 79.25 109 GLN A CA 1
ATOM 841 C C . GLN A 1 109 ? -15.184 -0.825 -6.617 1.00 79.25 109 GLN A C 1
ATOM 843 O O . GLN A 1 109 ? -15.226 -2.047 -6.461 1.00 79.25 109 GLN A O 1
ATOM 848 N N . SER A 1 110 ? -15.427 -0.261 -7.794 1.00 79.50 110 SER A N 1
ATOM 849 C CA . SER A 1 110 ? -15.761 -1.042 -8.979 1.00 79.50 110 SER A CA 1
ATOM 850 C C . SER A 1 110 ? -14.542 -1.391 -9.834 1.00 79.50 110 SER A C 1
ATOM 852 O O . SER A 1 110 ? -14.621 -2.294 -10.667 1.00 79.50 110 SER A O 1
ATOM 854 N N . TRP A 1 111 ? -13.405 -0.727 -9.607 1.00 87.19 111 TRP A N 1
ATOM 855 C CA . TRP A 1 111 ? -12.149 -0.987 -10.304 1.00 87.19 111 TRP A CA 1
ATOM 856 C C . TRP A 1 111 ? -10.933 -0.561 -9.468 1.00 87.19 111 TRP A C 1
ATOM 858 O O . TRP A 1 111 ? -11.029 0.215 -8.517 1.00 87.19 111 TRP A O 1
ATOM 868 N N . LEU A 1 112 ? -9.772 -1.087 -9.845 1.00 92.00 112 LEU A N 1
ATOM 869 C CA . LEU A 1 112 ? -8.461 -0.554 -9.487 1.00 92.00 112 LEU A CA 1
ATOM 870 C C . LEU A 1 112 ? -7.649 -0.447 -10.771 1.00 92.00 112 LEU A C 1
ATOM 872 O O . LEU A 1 112 ? -7.905 -1.207 -11.704 1.00 92.00 112 LEU A O 1
ATOM 876 N N . ALA A 1 113 ? -6.697 0.474 -10.810 1.00 92.94 113 ALA A N 1
ATOM 877 C CA . ALA A 1 113 ? -5.810 0.644 -11.949 1.00 92.94 113 ALA A CA 1
ATOM 878 C C . ALA A 1 113 ? -4.363 0.794 -11.488 1.00 92.94 113 ALA A C 1
ATOM 880 O O . ALA A 1 113 ? -4.092 1.373 -10.432 1.00 92.94 113 ALA A O 1
ATOM 881 N N . VAL A 1 114 ? -3.424 0.315 -12.298 1.00 93.31 114 VAL A N 1
ATOM 882 C CA . VAL A 1 114 ? -1.991 0.511 -12.077 1.00 93.31 114 VAL A CA 1
ATOM 883 C C . VAL A 1 114 ? -1.345 1.229 -13.247 1.00 93.31 114 VAL A C 1
ATOM 885 O O . VAL A 1 114 ? -1.508 0.860 -14.406 1.00 93.31 114 VAL A O 1
ATOM 888 N N . GLY A 1 115 ? -0.567 2.260 -12.931 1.00 92.00 115 GLY A N 1
ATOM 889 C CA . GLY A 1 115 ? 0.320 2.910 -13.886 1.00 92.00 115 GLY A CA 1
ATOM 890 C C . GLY A 1 115 ? 1.673 2.213 -13.889 1.00 92.00 115 GLY A C 1
ATOM 891 O O . GLY A 1 115 ? 2.230 1.935 -12.825 1.00 92.00 115 GLY A O 1
ATOM 892 N N . THR A 1 116 ? 2.222 1.952 -15.071 1.00 91.44 116 THR A N 1
ATOM 893 C CA . THR A 1 116 ? 3.518 1.277 -15.223 1.00 91.44 116 THR A CA 1
ATOM 894 C C . THR A 1 116 ? 4.585 2.193 -15.821 1.00 91.44 116 THR A C 1
ATOM 896 O O . THR A 1 116 ? 4.292 3.138 -16.557 1.00 91.44 116 THR A O 1
ATOM 899 N N . GLY A 1 117 ? 5.861 1.867 -15.597 1.00 87.19 117 GLY A N 1
ATOM 900 C CA . GLY A 1 117 ? 7.002 2.596 -16.170 1.00 87.19 117 GLY A CA 1
ATOM 901 C C . GLY A 1 117 ? 7.136 2.503 -17.701 1.00 87.19 117 GLY A C 1
ATOM 902 O O . GLY A 1 117 ? 8.073 3.064 -18.275 1.00 87.19 117 GLY A O 1
ATOM 903 N N . SER A 1 118 ? 6.254 1.764 -18.382 1.00 87.44 118 SER A N 1
ATOM 904 C CA . SER A 1 118 ? 6.126 1.778 -19.846 1.00 87.44 118 SER A CA 1
ATOM 905 C C . SER A 1 118 ? 5.078 2.775 -20.355 1.00 87.44 118 SER A C 1
ATOM 907 O O . SER A 1 118 ? 5.016 3.014 -21.559 1.00 87.44 118 SER A O 1
ATOM 909 N N . GLY A 1 119 ? 4.281 3.370 -19.460 1.00 84.75 119 GLY A N 1
ATOM 910 C CA . GLY A 1 119 ? 3.125 4.198 -19.803 1.00 84.75 119 GLY A CA 1
ATOM 911 C C . GLY A 1 119 ? 1.829 3.408 -20.015 1.00 84.75 119 GLY A C 1
ATOM 912 O O . GLY A 1 119 ? 0.833 4.001 -20.420 1.00 84.75 119 GLY A O 1
ATOM 913 N N . PHE A 1 120 ? 1.821 2.095 -19.754 1.00 88.38 120 PHE A N 1
ATOM 914 C CA . PHE A 1 120 ? 0.608 1.273 -19.782 1.00 88.38 120 PHE A CA 1
ATOM 915 C C . PHE A 1 120 ? -0.208 1.453 -18.494 1.00 88.38 120 PHE A C 1
ATOM 917 O O . PHE A 1 120 ? 0.384 1.545 -17.411 1.00 88.38 120 PHE A O 1
ATOM 924 N N . ILE A 1 121 ? -1.536 1.477 -18.632 1.00 85.19 121 ILE A N 1
ATOM 925 C CA . ILE A 1 121 ? -2.507 1.446 -17.533 1.00 85.19 121 ILE A CA 1
ATOM 926 C C . ILE A 1 121 ? -3.251 0.117 -17.631 1.00 85.19 121 ILE A C 1
ATOM 928 O O . ILE A 1 121 ? -3.854 -0.152 -18.672 1.00 85.19 121 ILE A O 1
ATOM 932 N N . ASP A 1 122 ? -3.161 -0.689 -16.578 1.00 76.44 122 ASP A N 1
ATO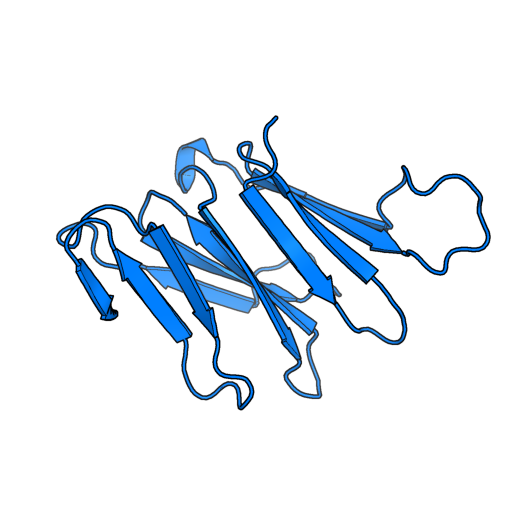M 933 C CA . ASP A 1 122 ? -3.857 -1.977 -16.428 1.00 76.44 122 ASP A CA 1
ATOM 934 C C . ASP A 1 122 ? -4.926 -1.875 -15.338 1.00 76.44 122 ASP A C 1
ATOM 936 O O . ASP A 1 122 ? -4.605 -1.263 -14.289 1.00 76.44 122 ASP A O 1
#

Organism: NCBI:txid392032